Protein AF-A0A2M8EPH0-F1 (afdb_monomer_lite)

pLDDT: mean 71.9, std 14.28, range [34.09, 93.94]

Radius of gyration: 14.53 Å; chains: 1; bounding box: 37×25×40 Å

Organism: NCBI:txid1975031

Foldseek 3Di:
DKKKWWWKWWADVVVGDIFIAID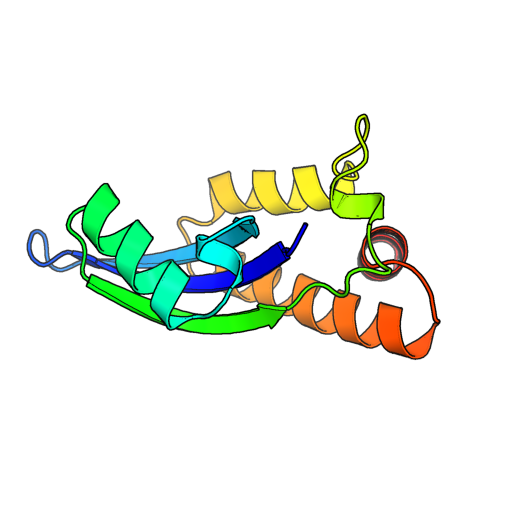IDDDQLRPDVVSVQVVVCVVPVTHMDTDDMGIFDPVLVVCPPPDDVPVLNVVLVVLRVVRSDVVSSVVSVVLQVQLVVQCVVVVHHSSVSSVVVVVD

Structure (mmCIF, N/CA/C/O backbone):
data_AF-A0A2M8EPH0-F1
#
_entry.id   AF-A0A2M8EPH0-F1
#
loop_
_atom_site.group_PDB
_atom_site.id
_atom_site.type_symbol
_atom_site.label_atom_id
_atom_site.label_alt_id
_atom_site.label_comp_id
_atom_site.label_asym_id
_atom_site.label_entity_id
_atom_site.label_seq_id
_atom_site.pdbx_PDB_ins_code
_atom_site.Cartn_x
_atom_site.Cartn_y
_atom_site.Cartn_z
_atom_site.occupancy
_atom_site.B_iso_or_equiv
_atom_site.auth_seq_id
_atom_site.auth_comp_id
_atom_site.auth_asym_id
_atom_site.auth_atom_id
_atom_site.pdbx_PDB_model_num
ATOM 1 N N . MET A 1 1 ? -4.794 5.982 -15.551 1.00 68.00 1 MET A N 1
ATOM 2 C CA . MET A 1 1 ? -5.632 5.710 -14.355 1.00 68.00 1 MET A CA 1
ATOM 3 C C . MET A 1 1 ? -4.684 5.711 -13.176 1.00 68.00 1 MET A C 1
ATOM 5 O O . MET A 1 1 ? -3.644 5.081 -13.296 1.00 68.00 1 MET A O 1
ATOM 9 N N . LYS A 1 2 ? -4.969 6.471 -12.114 1.00 76.06 2 LYS A N 1
ATOM 10 C CA . LYS A 1 2 ? -4.035 6.636 -10.996 1.00 76.06 2 LYS A CA 1
ATOM 11 C C . LYS A 1 2 ? -4.014 5.384 -10.116 1.00 76.06 2 LYS A C 1
ATOM 13 O O . LYS A 1 2 ? -5.067 4.789 -9.875 1.00 76.06 2 LYS A O 1
ATOM 18 N N . TYR A 1 3 ? -2.825 5.015 -9.647 1.00 79.19 3 TYR A N 1
ATOM 19 C CA . TYR A 1 3 ? -2.609 3.921 -8.704 1.00 79.19 3 TYR A CA 1
ATOM 20 C C . TYR A 1 3 ? -1.763 4.409 -7.529 1.00 79.19 3 TYR A C 1
ATOM 22 O O . TYR A 1 3 ? -0.876 5.247 -7.703 1.00 79.19 3 TYR A O 1
ATOM 30 N N . ALA A 1 4 ? -2.017 3.877 -6.338 1.00 80.94 4 ALA A N 1
ATOM 31 C CA . ALA A 1 4 ? -1.211 4.163 -5.159 1.00 80.94 4 ALA A CA 1
ATOM 32 C C . ALA A 1 4 ? -1.023 2.904 -4.310 1.00 80.94 4 ALA A C 1
ATOM 34 O O . ALA A 1 4 ? -1.957 2.131 -4.116 1.00 80.94 4 ALA A O 1
ATOM 35 N N . PHE A 1 5 ? 0.182 2.711 -3.785 1.00 79.94 5 PHE A N 1
ATOM 36 C CA . PHE A 1 5 ? 0.427 1.760 -2.710 1.00 79.94 5 PHE A CA 1
ATOM 37 C C . PHE A 1 5 ? 0.153 2.427 -1.374 1.00 79.94 5 PHE A C 1
ATOM 39 O O . PHE A 1 5 ? 0.656 3.520 -1.097 1.00 79.94 5 PHE A O 1
ATOM 46 N N . VAL A 1 6 ? -0.617 1.741 -0.542 1.00 82.25 6 VAL A N 1
ATOM 47 C CA . VAL A 1 6 ? -1.036 2.230 0.763 1.00 82.25 6 VAL A CA 1
ATOM 48 C C . VAL A 1 6 ? -0.740 1.167 1.794 1.00 82.25 6 VAL A C 1
ATOM 50 O O . VAL A 1 6 ? -1.229 0.046 1.700 1.00 82.25 6 VAL A O 1
ATOM 53 N N . ARG A 1 7 ? 0.030 1.534 2.813 1.00 84.06 7 ARG A N 1
ATOM 54 C CA . ARG A 1 7 ? 0.102 0.768 4.052 1.00 84.06 7 ARG A CA 1
ATOM 55 C C . ARG A 1 7 ? -0.694 1.504 5.108 1.00 84.06 7 ARG A C 1
ATOM 57 O O . ARG A 1 7 ? -0.531 2.711 5.273 1.00 84.06 7 ARG A O 1
ATOM 64 N N . PHE A 1 8 ? -1.533 0.791 5.840 1.00 87.19 8 PHE A N 1
ATOM 65 C CA . PHE A 1 8 ? -2.457 1.399 6.785 1.00 87.19 8 PHE A CA 1
ATOM 66 C C . PHE A 1 8 ? -2.721 0.488 7.975 1.00 87.19 8 PHE A C 1
ATOM 68 O O . PHE A 1 8 ? -2.453 -0.711 7.944 1.00 87.19 8 PHE A O 1
ATOM 75 N N . ASN A 1 9 ? -3.252 1.090 9.032 1.00 89.25 9 ASN A N 1
ATOM 76 C CA . ASN A 1 9 ? -3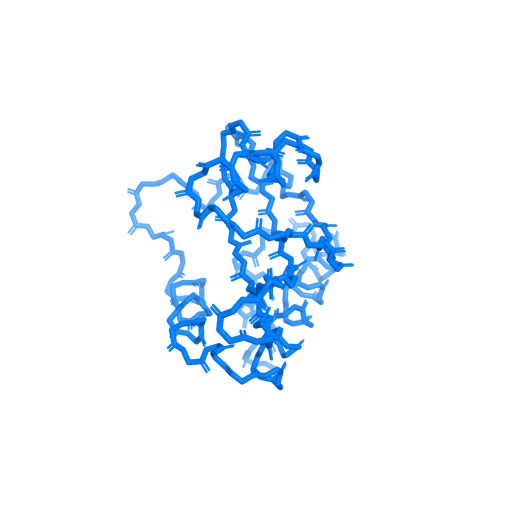.849 0.379 10.144 1.00 89.25 9 ASN A CA 1
ATOM 77 C C . ASN A 1 9 ? -5.364 0.532 10.102 1.00 89.25 9 ASN A C 1
ATOM 79 O O . ASN A 1 9 ? -5.863 1.656 10.033 1.00 89.25 9 ASN A O 1
ATOM 83 N N . GLU A 1 10 ? -6.067 -0.583 10.236 1.00 90.06 10 GLU A N 1
ATOM 84 C CA . GLU A 1 10 ? -7.468 -0.619 10.628 1.00 90.06 10 GLU A CA 1
ATOM 85 C C . GLU A 1 10 ? -7.549 -0.713 12.143 1.00 90.06 10 GLU A C 1
ATOM 87 O O . GLU A 1 10 ? -6.904 -1.552 12.773 1.00 90.06 10 GLU A O 1
ATOM 92 N N . ILE A 1 11 ? -8.342 0.163 12.736 1.00 89.94 11 ILE A N 1
ATOM 93 C CA . ILE A 1 11 ? -8.575 0.232 14.168 1.00 89.94 11 ILE A CA 1
ATOM 94 C C . ILE A 1 11 ? -10.042 -0.125 14.374 1.00 89.94 11 ILE A C 1
ATOM 96 O O . ILE A 1 11 ? -10.942 0.650 14.039 1.00 89.94 11 ILE A O 1
ATOM 100 N N . HIS A 1 12 ? -10.263 -1.324 14.902 1.00 87.44 12 HIS A N 1
ATOM 101 C CA . HIS A 1 12 ? -11.575 -1.818 15.288 1.00 87.44 12 HIS A CA 1
ATOM 102 C C . HIS A 1 12 ? -11.829 -1.435 16.743 1.00 87.44 12 HIS A C 1
ATOM 104 O O . HIS A 1 12 ? -11.020 -1.753 17.617 1.00 87.44 12 HIS A O 1
ATOM 110 N N . GLU A 1 13 ? -12.945 -0.754 17.002 1.00 82.00 13 GLU A N 1
ATOM 111 C CA . GLU A 1 13 ? -13.333 -0.376 18.364 1.00 82.00 13 GLU A CA 1
ATOM 112 C C . GLU A 1 13 ? -13.788 -1.599 19.174 1.00 82.00 13 GLU A C 1
ATOM 114 O O . GLU A 1 13 ? -13.438 -1.723 20.345 1.00 82.00 13 GLU A O 1
ATOM 119 N N . GLU A 1 14 ? -14.479 -2.566 18.559 1.00 80.19 14 GLU A N 1
ATOM 120 C CA . GLU A 1 14 ? -14.852 -3.824 19.215 1.00 80.19 14 GLU A CA 1
ATOM 121 C C . GLU A 1 14 ? -14.668 -5.051 18.301 1.00 80.19 14 GLU A C 1
ATOM 123 O O . GLU A 1 14 ? -15.267 -5.107 17.225 1.00 80.19 14 GLU A O 1
ATOM 128 N N . PRO A 1 15 ? -13.881 -6.066 18.722 1.00 75.50 15 PRO A N 1
ATOM 129 C CA . PRO A 1 15 ? -12.910 -6.021 19.822 1.00 75.50 15 PRO A CA 1
ATOM 130 C C . PRO A 1 15 ? -11.809 -4.990 19.522 1.00 75.50 15 PRO A C 1
ATOM 132 O O . PRO A 1 15 ? -11.449 -4.828 18.361 1.00 75.50 15 PRO A O 1
ATOM 135 N N . HIS A 1 16 ? -11.258 -4.332 20.553 1.00 83.12 16 HIS A N 1
ATOM 136 C CA . HIS A 1 16 ? -10.143 -3.385 20.401 1.00 83.12 16 HIS A CA 1
ATOM 137 C C . HIS A 1 16 ? -8.952 -4.077 19.723 1.00 83.12 16 HIS A C 1
ATOM 139 O O . HIS A 1 16 ? -8.147 -4.749 20.376 1.00 83.12 16 HIS A O 1
ATOM 145 N N . ARG A 1 17 ? -8.853 -3.933 18.403 1.00 85.44 17 ARG A N 1
ATOM 146 C CA . ARG A 1 17 ? -7.868 -4.611 17.563 1.00 85.44 17 ARG A CA 1
ATOM 147 C C . ARG A 1 17 ? -7.325 -3.621 16.556 1.00 85.44 17 ARG A C 1
ATOM 149 O O . ARG A 1 17 ? -8.079 -2.87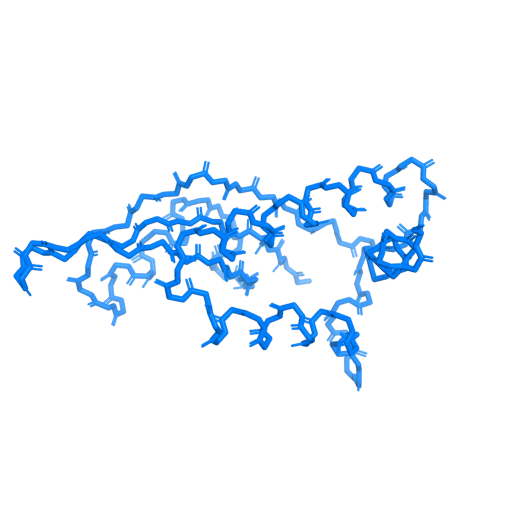6 15.939 1.00 85.44 17 ARG A O 1
ATOM 156 N N . VAL A 1 18 ? -6.014 -3.671 16.368 1.00 85.25 18 VAL A N 1
ATOM 157 C CA . VAL A 1 18 ? -5.356 -2.997 15.255 1.00 85.25 18 VAL A CA 1
ATOM 158 C C . VAL A 1 18 ? -4.870 -4.064 14.284 1.00 85.25 18 VAL A C 1
ATOM 160 O O . VAL A 1 18 ? -4.078 -4.920 14.679 1.00 85.25 18 VAL A O 1
ATOM 163 N N . SER A 1 19 ? -5.363 -4.032 13.048 1.00 83.25 19 SER A N 1
ATOM 164 C CA . SER A 1 19 ? -4.810 -4.792 11.920 1.00 83.25 19 SER A CA 1
ATOM 165 C C . SER A 1 19 ? -3.968 -3.857 11.065 1.00 83.25 19 SER A C 1
ATOM 167 O O . SER A 1 19 ? -4.350 -2.714 10.842 1.00 83.25 19 SER A O 1
ATOM 169 N N . THR A 1 20 ? -2.822 -4.332 10.586 1.00 80.50 20 THR A N 1
ATOM 170 C CA . THR A 1 20 ? -2.026 -3.626 9.577 1.00 80.50 20 THR A CA 1
ATOM 171 C C . THR A 1 20 ? -2.271 -4.296 8.235 1.00 80.50 20 THR A C 1
ATOM 173 O O . THR A 1 20 ? -2.212 -5.519 8.166 1.00 80.50 20 THR A O 1
ATOM 176 N N . GLY A 1 21 ? -2.539 -3.502 7.201 1.00 76.75 21 GLY A N 1
ATOM 177 C CA . GLY A 1 21 ? -2.747 -3.973 5.835 1.00 76.75 21 GLY A CA 1
ATOM 178 C C . GLY A 1 21 ? -1.901 -3.197 4.831 1.00 76.75 21 GLY A C 1
ATOM 179 O O . GLY A 1 21 ? -1.457 -2.072 5.102 1.00 76.75 21 GLY A O 1
ATOM 180 N N . VAL A 1 22 ? -1.675 -3.808 3.668 1.00 75.38 22 VAL A N 1
ATOM 181 C CA . VAL A 1 22 ? -0.969 -3.200 2.536 1.00 75.38 22 VAL A CA 1
ATOM 182 C C . VAL A 1 22 ? -1.775 -3.447 1.270 1.00 75.38 22 VAL A C 1
ATOM 184 O O . VAL A 1 22 ? -2.037 -4.587 0.922 1.00 75.38 22 VAL A O 1
ATOM 187 N N . LEU A 1 23 ? -2.140 -2.389 0.549 1.00 75.19 23 LEU A N 1
ATOM 188 C CA . LEU A 1 23 ? -2.971 -2.496 -0.648 1.00 75.19 23 LEU A CA 1
ATOM 189 C C . LEU A 1 23 ? -2.440 -1.650 -1.797 1.00 75.19 23 LEU A C 1
ATOM 191 O O . LEU A 1 23 ? -1.867 -0.578 -1.600 1.00 75.19 23 LEU A O 1
ATOM 195 N N . LEU A 1 24 ? -2.696 -2.128 -3.012 1.00 75.00 24 LEU A N 1
ATOM 196 C CA . LEU A 1 24 ? -2.646 -1.317 -4.220 1.00 75.00 24 LEU A CA 1
ATOM 197 C C . LEU A 1 24 ? -4.057 -0.809 -4.510 1.00 75.00 24 LEU A C 1
ATOM 199 O O . LEU A 1 24 ? -4.948 -1.593 -4.829 1.00 75.00 24 LEU A O 1
ATOM 203 N N . VAL A 1 25 ? -4.250 0.499 -4.412 1.00 79.06 25 VAL A N 1
ATOM 204 C CA . VAL A 1 25 ? -5.538 1.144 -4.667 1.00 79.06 25 VAL A CA 1
ATOM 205 C C . VAL A 1 25 ? -5.523 1.856 -6.011 1.00 79.06 25 VAL A C 1
ATOM 207 O O . VAL A 1 25 ? -4.467 2.197 -6.550 1.00 79.06 25 VAL A O 1
ATOM 210 N N . SER A 1 26 ? -6.709 2.060 -6.576 1.00 80.88 26 SER A N 1
ATOM 211 C CA . SER A 1 26 ? -6.889 2.691 -7.883 1.00 80.88 26 SER A CA 1
ATOM 212 C C . SER A 1 26 ? -8.136 3.570 -7.906 1.00 80.88 26 SER A C 1
ATOM 214 O O . SER A 1 26 ? -8.970 3.499 -7.002 1.00 80.88 26 SER A O 1
ATOM 216 N N . GLY A 1 27 ? -8.272 4.406 -8.936 1.00 82.62 27 GLY A N 1
ATOM 217 C CA . GLY A 1 27 ? -9.430 5.294 -9.066 1.00 82.62 27 GLY A CA 1
ATOM 218 C C . GLY A 1 27 ? -9.482 6.326 -7.936 1.00 82.62 27 GLY A C 1
ATOM 219 O O . GLY A 1 27 ? -8.446 6.871 -7.566 1.00 82.62 27 GLY A O 1
ATOM 220 N N . VAL A 1 28 ? -10.673 6.576 -7.377 1.00 85.44 28 VAL A N 1
ATOM 221 C CA . VAL A 1 28 ? -10.896 7.604 -6.338 1.00 85.44 28 VAL A CA 1
ATOM 222 C C . VAL A 1 28 ? -10.009 7.376 -5.112 1.00 85.44 28 VAL A C 1
ATOM 224 O O . VAL A 1 28 ? -9.417 8.321 -4.599 1.00 85.44 28 VAL A O 1
ATOM 227 N N . GLN A 1 29 ? -9.835 6.121 -4.693 1.00 85.44 29 GLN A N 1
ATOM 228 C CA . GLN A 1 29 ? -8.981 5.774 -3.555 1.00 85.44 29 GLN A CA 1
ATOM 229 C C . GLN A 1 29 ? -7.512 6.138 -3.770 1.00 85.44 29 GLN A C 1
ATOM 231 O O . GLN A 1 29 ? -6.811 6.384 -2.799 1.00 85.44 29 GLN A O 1
ATOM 236 N N . ALA A 1 30 ? -7.032 6.170 -5.017 1.00 85.88 30 ALA A N 1
ATOM 237 C CA . ALA A 1 30 ? -5.642 6.492 -5.340 1.00 85.88 30 ALA A CA 1
ATOM 238 C C . ALA A 1 30 ? -5.377 7.997 -5.483 1.00 85.88 30 ALA A C 1
ATOM 240 O O . ALA A 1 30 ? -4.228 8.394 -5.678 1.00 85.88 30 ALA A O 1
ATOM 241 N N . GLU A 1 31 ? -6.407 8.844 -5.402 1.00 89.25 31 GLU A N 1
ATOM 242 C CA . GLU A 1 31 ? -6.253 10.290 -5.570 1.00 89.25 31 GLU A CA 1
ATOM 243 C C . GLU A 1 31 ? -5.418 10.901 -4.441 1.00 89.25 31 GLU A C 1
ATOM 245 O O . GLU A 1 31 ? -4.474 11.652 -4.713 1.00 89.25 31 GLU A O 1
ATOM 250 N N . SER A 1 32 ? -5.706 10.524 -3.191 1.00 91.81 32 SER A N 1
ATOM 251 C CA . SER A 1 32 ? -4.960 10.959 -2.010 1.00 91.81 32 SER A CA 1
ATOM 252 C C . SER A 1 32 ? -5.136 10.002 -0.816 1.00 91.81 32 SER A C 1
ATOM 254 O O . SER A 1 32 ? -6.097 9.224 -0.794 1.00 91.81 32 SER A O 1
ATOM 256 N N . PRO A 1 33 ? -4.266 10.082 0.214 1.00 90.81 33 PRO A N 1
ATOM 257 C CA . PRO A 1 33 ? -4.450 9.345 1.465 1.00 90.81 33 PRO A CA 1
ATOM 258 C C . PRO A 1 33 ? -5.823 9.577 2.105 1.00 90.81 33 PRO A C 1
ATOM 260 O O . PRO A 1 33 ? -6.416 8.649 2.645 1.00 90.81 33 PRO A O 1
ATOM 263 N N . GLU A 1 34 ? -6.338 10.805 2.044 1.00 93.94 34 GLU A N 1
ATOM 264 C CA . GLU A 1 34 ? -7.642 11.175 2.597 1.00 93.94 34 GLU A CA 1
ATOM 265 C C . GLU A 1 34 ? -8.794 10.548 1.808 1.00 93.94 34 GLU A C 1
ATOM 267 O O . GLU A 1 34 ? -9.780 10.120 2.409 1.00 93.94 34 GLU A O 1
ATOM 272 N N . ALA A 1 35 ? -8.667 10.465 0.479 1.00 91.88 35 ALA A N 1
ATOM 273 C CA . ALA A 1 35 ? -9.653 9.806 -0.371 1.00 91.88 35 ALA A CA 1
ATOM 274 C C . ALA A 1 35 ? -9.722 8.301 -0.072 1.00 91.88 35 ALA A C 1
ATOM 276 O O . ALA A 1 35 ? -10.815 7.769 0.116 1.00 91.88 35 ALA A O 1
ATOM 277 N N . PHE A 1 36 ? -8.564 7.642 0.069 1.00 91.56 36 PHE A N 1
ATOM 278 C CA . PHE A 1 36 ? -8.488 6.251 0.522 1.00 91.56 36 PHE A CA 1
ATOM 279 C C . PHE A 1 36 ? -9.153 6.055 1.887 1.00 91.56 36 PHE A C 1
ATOM 281 O O . PHE A 1 36 ? -10.010 5.188 2.028 1.00 91.56 36 PHE A O 1
ATOM 288 N N . VAL A 1 37 ? -8.779 6.866 2.884 1.00 92.56 37 VAL A N 1
ATOM 289 C CA . VAL A 1 37 ? -9.341 6.767 4.239 1.00 92.56 37 VAL A CA 1
ATOM 290 C C . VAL A 1 37 ? -10.856 6.929 4.192 1.00 92.56 37 VAL A C 1
ATOM 292 O O . VAL A 1 37 ? -11.560 6.091 4.739 1.00 92.56 37 VAL A O 1
ATOM 295 N N . THR A 1 38 ? -11.365 7.948 3.500 1.00 92.06 38 THR A N 1
ATOM 296 C CA . THR A 1 38 ? -12.808 8.217 3.424 1.00 92.06 38 THR A CA 1
ATOM 297 C C . THR A 1 38 ? -13.567 7.025 2.842 1.00 92.06 38 THR A C 1
ATOM 299 O O . THR A 1 38 ? -14.468 6.504 3.495 1.00 92.06 38 THR A O 1
ATOM 302 N N . GLU A 1 39 ? -13.165 6.530 1.666 1.00 89.62 39 GLU A N 1
ATOM 303 C CA . GLU A 1 39 ? -13.844 5.389 1.039 1.00 89.62 39 GLU A CA 1
ATOM 304 C C . GLU A 1 39 ? -13.728 4.106 1.872 1.00 89.62 39 GLU A C 1
ATOM 306 O O . GLU A 1 39 ? -14.700 3.361 2.013 1.00 89.62 39 GLU A O 1
ATOM 311 N N . TRP A 1 40 ? -12.552 3.834 2.448 1.00 88.44 40 TRP A N 1
ATOM 312 C CA . TRP A 1 40 ? -12.341 2.619 3.232 1.00 88.44 40 TRP A CA 1
ATOM 313 C C . TRP A 1 40 ? -13.150 2.624 4.529 1.00 88.44 40 TRP A C 1
ATOM 315 O O . TRP A 1 40 ? -13.732 1.602 4.902 1.00 88.44 40 TRP A O 1
ATOM 325 N N . GLN A 1 41 ? -13.203 3.768 5.218 1.00 89.62 41 GLN A N 1
ATOM 326 C CA . GLN A 1 41 ? -14.001 3.940 6.430 1.00 89.62 41 GLN A CA 1
ATOM 327 C C . GLN A 1 41 ? -15.496 3.797 6.134 1.00 89.62 41 GLN A C 1
ATOM 329 O O . GLN A 1 41 ? -16.190 3.096 6.869 1.00 89.62 41 GLN A O 1
ATOM 334 N N . GLU A 1 42 ? -15.986 4.405 5.050 1.00 86.31 42 GLU A N 1
ATOM 335 C CA . GLU A 1 42 ? -17.385 4.287 4.621 1.00 86.31 42 GLU A CA 1
ATOM 336 C C . GLU A 1 42 ? -17.759 2.847 4.237 1.00 86.31 42 GLU A C 1
ATOM 338 O O . GLU A 1 42 ? -18.855 2.390 4.562 1.00 86.31 42 GLU A O 1
ATOM 343 N N . GLY A 1 43 ? -16.848 2.112 3.589 1.00 81.00 43 GLY A N 1
ATOM 344 C CA . GLY A 1 43 ? -17.085 0.735 3.152 1.00 81.00 43 GLY A CA 1
ATOM 345 C C . GLY A 1 43 ? -17.025 -0.312 4.268 1.00 81.00 43 GLY A C 1
ATOM 346 O O . GLY A 1 43 ? -17.763 -1.295 4.217 1.00 81.00 43 GLY A O 1
ATOM 347 N N . ASN A 1 44 ? -16.168 -0.112 5.275 1.00 81.50 44 ASN A N 1
ATOM 348 C CA . ASN A 1 44 ? -15.853 -1.140 6.276 1.00 81.50 44 ASN A CA 1
ATOM 349 C C . ASN A 1 44 ? -16.255 -0.775 7.714 1.00 81.50 44 ASN A C 1
ATOM 351 O O . ASN A 1 44 ? -16.232 -1.639 8.590 1.00 81.50 44 ASN A O 1
ATOM 355 N N . GLY A 1 45 ? -16.618 0.483 7.989 1.00 82.50 45 GLY A N 1
ATOM 356 C CA . GLY A 1 45 ? -17.017 0.926 9.329 1.00 82.50 45 GLY A CA 1
ATOM 357 C C . GLY A 1 45 ? -15.893 0.866 10.371 1.00 82.50 45 GLY A C 1
ATOM 358 O O . GLY A 1 45 ? -16.163 0.704 11.559 1.00 82.50 45 GLY A O 1
ATOM 359 N N . VAL A 1 46 ? -14.633 0.965 9.939 1.00 86.12 46 VAL A N 1
ATOM 360 C CA . VAL A 1 46 ? -13.439 0.942 10.803 1.00 86.12 46 VAL A CA 1
ATOM 361 C C . VAL A 1 46 ? -12.760 2.302 10.816 1.00 86.12 46 VAL A C 1
ATOM 363 O O . VAL A 1 46 ? -12.930 3.089 9.891 1.00 86.12 46 VAL A O 1
ATOM 366 N N . THR A 1 47 ? -11.944 2.590 11.831 1.00 91.56 47 THR A N 1
ATOM 367 C CA . THR A 1 47 ? -11.050 3.752 11.762 1.00 91.56 47 THR A CA 1
ATOM 368 C C . THR A 1 47 ? -9.787 3.384 10.993 1.00 91.56 47 THR A C 1
ATOM 370 O O . THR A 1 47 ? -9.179 2.358 11.280 1.00 91.56 47 THR A O 1
ATOM 373 N N . VAL A 1 48 ? -9.367 4.217 10.039 1.00 91.38 48 VAL A N 1
ATOM 374 C CA . VAL A 1 48 ? -8.178 3.955 9.218 1.00 91.38 48 VAL A CA 1
ATOM 375 C C . VAL A 1 48 ? -7.104 4.991 9.502 1.00 91.38 48 VAL A C 1
ATOM 377 O O . VAL A 1 48 ? -7.373 6.190 9.550 1.00 91.38 48 VAL A O 1
ATOM 380 N N . LYS A 1 49 ? -5.864 4.529 9.658 1.00 91.06 49 LYS A N 1
ATOM 381 C CA . LYS A 1 49 ? -4.682 5.387 9.725 1.00 91.06 49 LYS A CA 1
ATOM 382 C C . LYS A 1 49 ? -3.670 4.963 8.671 1.00 91.06 49 LYS A C 1
ATOM 384 O O . LYS A 1 49 ? -3.069 3.899 8.796 1.00 91.06 49 LYS A O 1
ATOM 389 N N . THR A 1 50 ? -3.424 5.823 7.692 1.00 89.69 50 THR A N 1
ATOM 390 C CA . THR A 1 50 ? -2.347 5.628 6.716 1.00 89.69 50 THR A CA 1
ATOM 391 C C . THR A 1 50 ? -0.985 5.695 7.411 1.00 89.69 50 THR A C 1
ATOM 393 O O . THR A 1 50 ? -0.726 6.594 8.215 1.00 89.69 50 THR A O 1
ATOM 396 N N . LEU A 1 51 ? -0.132 4.714 7.129 1.00 85.62 51 LEU A N 1
ATOM 397 C CA . LEU A 1 51 ? 1.247 4.618 7.605 1.00 85.62 51 LEU A CA 1
ATOM 398 C C . LEU A 1 51 ? 2.216 5.069 6.516 1.00 85.62 51 LEU A C 1
ATOM 400 O O . LEU A 1 51 ? 3.034 5.950 6.760 1.00 85.62 51 LEU A O 1
ATOM 404 N N . ASP A 1 52 ? 2.058 4.513 5.315 1.00 82.62 52 ASP A N 1
ATOM 405 C CA . ASP A 1 52 ? 2.866 4.836 4.145 1.00 82.62 52 ASP A CA 1
ATOM 406 C C . ASP A 1 52 ? 1.959 5.030 2.929 1.00 82.62 52 ASP A C 1
ATOM 408 O O . ASP A 1 52 ? 0.946 4.343 2.768 1.00 82.62 52 ASP A O 1
ATOM 412 N N . TRP A 1 53 ? 2.345 5.964 2.064 1.00 83.50 53 TRP A N 1
ATOM 413 C CA . TRP 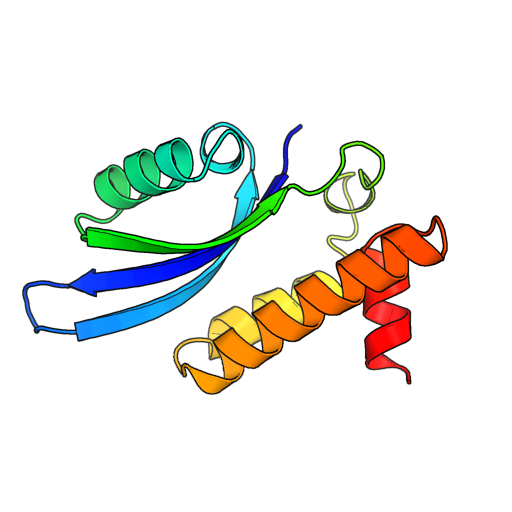A 1 53 ? 1.658 6.265 0.814 1.00 83.50 53 TRP A CA 1
ATOM 414 C C . TRP A 1 53 ? 2.681 6.455 -0.299 1.00 83.50 53 TRP A C 1
ATOM 416 O O . TRP A 1 53 ? 3.597 7.273 -0.178 1.00 83.50 53 TRP A O 1
ATOM 426 N N . CYS A 1 54 ? 2.513 5.726 -1.397 1.00 77.81 54 CYS A N 1
ATOM 427 C CA . CYS A 1 54 ? 3.375 5.829 -2.563 1.00 77.81 54 CYS A CA 1
ATOM 428 C C . CYS A 1 54 ? 2.526 5.886 -3.832 1.00 77.81 54 CYS A C 1
ATOM 430 O O . CYS A 1 54 ? 1.869 4.914 -4.197 1.00 77.81 54 CYS A O 1
ATOM 432 N N . GLU A 1 55 ? 2.542 7.032 -4.508 1.00 78.75 55 GLU A N 1
ATOM 433 C CA . GLU A 1 55 ? 1.903 7.177 -5.813 1.00 78.75 55 GLU A CA 1
ATOM 434 C C . GLU A 1 55 ? 2.682 6.383 -6.865 1.00 78.75 55 GLU A C 1
ATOM 436 O O . GLU A 1 55 ? 3.904 6.507 -6.971 1.00 78.75 55 GLU A O 1
ATOM 441 N N . VAL A 1 56 ? 1.971 5.568 -7.641 1.00 72.69 56 VAL A N 1
ATOM 442 C CA . VAL A 1 56 ? 2.547 4.834 -8.764 1.00 72.69 56 VAL A CA 1
ATOM 443 C C . VAL A 1 56 ? 2.518 5.757 -9.987 1.00 72.69 56 VAL A C 1
ATOM 445 O O . VAL A 1 56 ? 1.436 6.169 -10.407 1.00 72.69 56 VAL A O 1
ATOM 448 N N . PRO A 1 57 ? 3.679 6.096 -10.571 1.00 65.25 57 PRO A N 1
ATOM 449 C CA . PRO A 1 57 ? 3.764 6.976 -11.729 1.00 65.25 57 PRO A CA 1
ATOM 450 C C . PRO A 1 57 ? 2.964 6.450 -12.928 1.00 65.25 57 PRO A C 1
ATOM 452 O O . PRO A 1 57 ? 3.015 5.259 -13.229 1.00 65.25 57 PRO A O 1
ATOM 455 N N . GLU A 1 58 ? 2.291 7.337 -13.668 1.00 60.78 58 GLU A N 1
ATOM 456 C CA . GLU A 1 58 ? 1.516 6.964 -14.869 1.00 60.78 58 GLU A CA 1
ATOM 457 C C . GLU A 1 58 ? 2.377 6.272 -15.938 1.00 60.78 58 GLU A C 1
ATOM 459 O O . GLU A 1 58 ? 1.920 5.383 -16.642 1.00 60.78 58 GLU A O 1
ATOM 464 N N . ASN A 1 59 ? 3.670 6.593 -16.035 1.00 56.69 59 ASN A N 1
ATOM 465 C CA . ASN A 1 59 ? 4.573 5.919 -16.975 1.00 56.69 59 ASN A CA 1
ATOM 466 C C . ASN A 1 59 ? 4.928 4.476 -16.569 1.00 56.69 59 ASN A C 1
ATOM 468 O O . ASN A 1 59 ? 5.683 3.816 -17.283 1.00 56.69 59 ASN A O 1
ATOM 472 N N . TRP A 1 60 ? 4.427 3.989 -15.431 1.00 58.84 60 TRP A N 1
ATOM 473 C CA . TRP A 1 60 ? 4.562 2.606 -14.972 1.00 58.84 60 TRP A CA 1
ATOM 474 C C . TRP A 1 60 ? 3.289 1.783 -15.248 1.00 58.84 60 TRP A C 1
ATOM 476 O O . TRP A 1 60 ? 3.050 0.766 -14.599 1.00 58.84 60 TRP A O 1
ATOM 486 N N . ASP A 1 61 ? 2.520 2.184 -16.271 1.00 49.59 61 ASP A N 1
ATOM 487 C CA . ASP A 1 61 ? 1.262 1.603 -16.785 1.00 49.59 61 ASP A CA 1
ATOM 488 C C . ASP A 1 61 ? 1.256 0.077 -17.063 1.00 49.59 61 ASP A C 1
ATOM 490 O O . ASP A 1 61 ? 0.193 -0.509 -17.298 1.00 49.59 61 ASP A O 1
ATOM 494 N N . ASN A 1 62 ? 2.396 -0.612 -16.938 1.00 51.94 62 ASN A N 1
ATOM 495 C CA . ASN A 1 62 ? 2.487 -2.079 -16.960 1.00 51.94 62 ASN A CA 1
ATOM 496 C C . ASN A 1 62 ? 1.859 -2.751 -15.724 1.00 51.94 62 ASN A C 1
ATOM 498 O O . ASN A 1 62 ? 1.782 -3.974 -15.667 1.00 51.94 62 ASN A O 1
ATOM 502 N N . VAL A 1 63 ? 1.395 -1.982 -14.734 1.00 50.16 63 VAL A N 1
ATOM 503 C CA . VAL A 1 63 ? 0.673 -2.519 -13.568 1.00 50.16 63 VAL A CA 1
ATOM 504 C C . VAL A 1 63 ? -0.782 -2.887 -13.905 1.00 50.16 63 VAL A C 1
ATOM 506 O O . VAL A 1 63 ? -1.375 -3.701 -13.204 1.00 50.16 63 VAL A O 1
ATOM 509 N N . SER A 1 64 ? -1.370 -2.332 -14.978 1.00 42.75 64 SER A N 1
ATOM 510 C CA . SER A 1 64 ? -2.822 -2.450 -15.213 1.00 42.75 64 SER A CA 1
ATOM 511 C C . SER A 1 64 ? -3.287 -2.741 -16.638 1.00 42.75 64 SER A C 1
ATOM 513 O O . SER A 1 64 ? -4.476 -2.979 -16.860 1.00 42.75 64 SER A O 1
ATOM 515 N N . SER A 1 65 ? -2.389 -2.783 -17.620 1.00 37.62 65 SER A N 1
ATOM 516 C CA . SER A 1 65 ? -2.746 -3.036 -19.021 1.00 37.62 65 SER A CA 1
ATOM 517 C C . SER A 1 65 ? -2.872 -4.541 -19.337 1.00 37.62 65 SER A C 1
ATOM 519 O O . SER A 1 65 ? -2.181 -5.097 -20.180 1.00 37.62 65 SER A O 1
ATOM 521 N N . GLY A 1 66 ? -3.823 -5.200 -18.663 1.00 37.03 66 GLY A N 1
ATOM 522 C CA . GLY A 1 66 ? -4.659 -6.245 -19.270 1.00 37.03 66 GLY A CA 1
ATOM 523 C C . GLY A 1 66 ? -4.041 -7.606 -19.617 1.00 37.03 66 GLY A C 1
ATOM 524 O O . GLY A 1 66 ? -4.358 -8.150 -20.673 1.00 37.03 66 GLY A O 1
ATOM 525 N N . GLY A 1 67 ? -3.251 -8.212 -18.732 1.00 34.09 67 GLY A N 1
ATOM 526 C CA . GLY A 1 67 ? -2.952 -9.650 -18.857 1.00 34.09 67 GLY A CA 1
ATOM 527 C C . GLY A 1 67 ? -1.983 -10.197 -17.821 1.00 34.09 67 GLY A C 1
ATOM 528 O O . GLY A 1 67 ? -2.009 -11.387 -17.530 1.00 34.09 67 GLY A O 1
ATOM 529 N N . VAL A 1 68 ? -1.167 -9.317 -17.245 1.00 44.50 68 VAL A N 1
ATOM 530 C CA . VAL A 1 68 ? -0.247 -9.647 -16.166 1.00 44.50 68 VAL A CA 1
ATOM 531 C C . VAL A 1 68 ? -0.275 -8.463 -15.206 1.00 44.50 68 VAL A C 1
ATOM 533 O O . VAL A 1 68 ? 0.484 -7.508 -15.353 1.00 44.50 68 VAL A O 1
ATOM 536 N N . VAL A 1 69 ? -1.146 -8.496 -14.199 1.00 47.06 69 VAL A N 1
ATOM 537 C CA . VAL A 1 69 ? -0.678 -7.991 -12.905 1.00 47.06 69 VAL A CA 1
ATOM 538 C C . VAL A 1 69 ? 0.530 -8.889 -12.648 1.00 47.06 69 VAL A C 1
ATOM 540 O O . VAL A 1 69 ? 0.347 -10.085 -12.482 1.00 47.06 69 VAL A O 1
ATOM 543 N N . ASN A 1 70 ? 1.747 -8.370 -12.883 1.00 54.06 70 ASN A N 1
ATOM 544 C CA . ASN A 1 70 ? 2.997 -9.145 -12.943 1.00 54.06 70 ASN A CA 1
ATOM 545 C C . ASN A 1 70 ? 2.950 -10.261 -11.893 1.00 54.06 70 ASN A C 1
ATOM 547 O O . ASN A 1 70 ? 2.681 -9.926 -10.748 1.00 54.06 70 ASN A O 1
ATOM 551 N N . ASP A 1 71 ? 3.187 -11.533 -12.225 1.00 51.12 71 ASP A N 1
ATOM 552 C CA . ASP A 1 71 ? 3.127 -12.647 -11.256 1.00 51.12 71 ASP A CA 1
ATOM 553 C C . ASP A 1 71 ? 3.888 -12.325 -9.954 1.00 51.12 71 ASP A C 1
ATOM 555 O O . ASP A 1 71 ? 3.571 -12.828 -8.888 1.00 51.12 71 ASP A O 1
ATOM 559 N N . THR A 1 72 ? 4.890 -11.440 -10.026 1.00 52.59 72 THR A N 1
ATOM 560 C CA . THR A 1 72 ? 5.569 -10.817 -8.882 1.00 52.59 72 THR A CA 1
ATOM 561 C C . THR A 1 72 ? 4.671 -9.939 -7.999 1.00 52.59 72 THR A C 1
ATOM 563 O O . THR A 1 72 ? 4.706 -10.068 -6.782 1.00 52.59 72 THR A O 1
ATOM 566 N N . LEU A 1 73 ? 3.892 -9.031 -8.585 1.00 59.81 73 LEU A N 1
ATOM 567 C CA . LEU A 1 73 ? 2.890 -8.225 -7.894 1.00 59.81 73 LEU A CA 1
ATOM 568 C C . LEU A 1 73 ? 1.727 -9.094 -7.402 1.00 59.81 73 LEU A C 1
ATOM 570 O O . LEU A 1 73 ? 1.328 -8.924 -6.260 1.00 59.81 73 LEU A O 1
ATOM 574 N N . GLU A 1 74 ? 1.236 -10.056 -8.191 1.00 54.31 74 GLU A N 1
ATOM 575 C CA . GLU A 1 74 ? 0.245 -11.029 -7.705 1.00 54.31 74 GLU A CA 1
ATOM 576 C C . GLU A 1 74 ? 0.803 -11.899 -6.577 1.00 54.31 74 GLU A C 1
ATOM 578 O O . GLU A 1 74 ? 0.092 -12.147 -5.617 1.00 54.31 74 GLU A O 1
ATOM 583 N N . ALA A 1 75 ? 2.075 -12.306 -6.615 1.00 56.50 75 ALA A N 1
ATOM 584 C CA . ALA A 1 75 ? 2.719 -13.025 -5.515 1.00 56.50 75 ALA A CA 1
ATOM 585 C C . ALA A 1 75 ? 2.886 -12.143 -4.270 1.00 56.50 75 ALA A C 1
ATOM 587 O O . ALA A 1 75 ? 2.710 -12.621 -3.154 1.00 56.50 75 ALA A O 1
ATOM 588 N N . ILE A 1 76 ? 3.186 -10.854 -4.445 1.00 57.78 76 ILE A N 1
ATOM 589 C CA . ILE A 1 76 ? 3.242 -9.879 -3.352 1.00 57.78 76 ILE A CA 1
ATOM 590 C C . ILE A 1 76 ? 1.842 -9.620 -2.764 1.00 57.78 76 ILE A C 1
ATOM 592 O O . ILE A 1 76 ? 1.692 -9.576 -1.548 1.00 57.78 76 ILE A O 1
ATOM 596 N N . LEU A 1 77 ? 0.804 -9.513 -3.592 1.00 57.94 77 LEU A N 1
ATOM 597 C CA . LEU A 1 77 ? -0.588 -9.396 -3.143 1.00 57.94 77 LEU A CA 1
ATOM 598 C C . LEU A 1 77 ? -1.124 -10.732 -2.583 1.00 57.94 77 LEU A C 1
ATOM 600 O O . LEU A 1 77 ? -1.945 -10.756 -1.678 1.00 57.94 77 LEU A O 1
ATOM 604 N N . ALA A 1 78 ? -0.624 -11.878 -3.036 1.00 53.62 78 ALA A N 1
ATOM 605 C CA . ALA A 1 78 ? -0.913 -13.175 -2.424 1.00 53.62 78 ALA A CA 1
ATOM 606 C C . ALA A 1 78 ? -0.202 -13.328 -1.068 1.00 53.62 78 ALA A C 1
ATOM 608 O O . ALA A 1 78 ? -0.709 -14.011 -0.181 1.00 53.62 78 ALA A O 1
ATOM 609 N N . LEU A 1 79 ? 0.942 -12.662 -0.871 1.00 53.06 79 LEU A N 1
ATOM 610 C CA . LEU A 1 79 ? 1.554 -12.480 0.446 1.00 53.06 79 LEU A CA 1
ATOM 611 C C . LEU A 1 79 ? 0.734 -11.522 1.331 1.00 53.06 79 LEU A C 1
ATOM 613 O O . LEU A 1 79 ? 0.793 -11.670 2.545 1.00 53.06 79 LEU A O 1
ATOM 617 N N . ASP A 1 80 ? -0.071 -10.610 0.774 1.00 50.72 80 ASP A N 1
ATOM 618 C CA . ASP A 1 80 ? -1.061 -9.817 1.531 1.00 50.72 80 ASP A CA 1
ATOM 619 C C . ASP A 1 80 ? -2.213 -10.692 2.068 1.00 50.72 80 ASP A C 1
ATOM 621 O O . ASP A 1 80 ? -2.639 -10.516 3.206 1.00 50.72 80 ASP A O 1
ATOM 625 N N . ALA A 1 81 ? -2.590 -11.777 1.376 1.00 49.91 81 ALA A N 1
ATOM 626 C CA . ALA A 1 81 ? -3.452 -12.811 1.972 1.00 49.91 81 ALA A CA 1
ATOM 627 C C . ALA A 1 81 ? -2.793 -13.540 3.172 1.00 49.91 81 ALA A C 1
ATOM 629 O O . ALA A 1 81 ? -3.477 -14.182 3.968 1.00 49.91 81 ALA A O 1
ATOM 630 N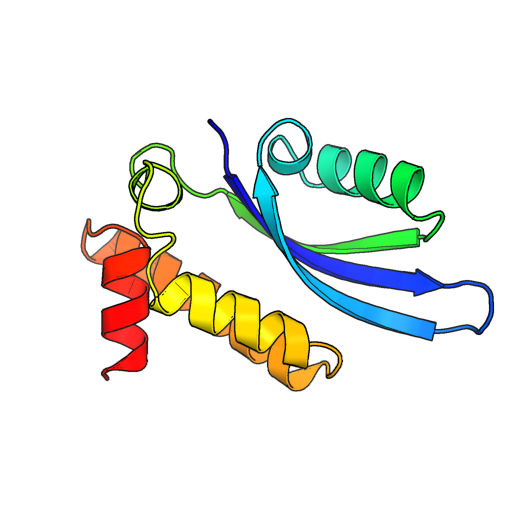 N . LEU A 1 82 ? -1.466 -13.429 3.325 1.00 49.06 82 LEU A N 1
ATOM 631 C CA . LEU A 1 82 ? -0.689 -13.848 4.505 1.00 49.06 82 LEU A CA 1
ATOM 632 C C . LEU A 1 82 ? -0.334 -12.654 5.428 1.00 49.06 82 LEU A C 1
ATOM 634 O O . LEU A 1 82 ? 0.314 -12.829 6.466 1.00 49.06 82 LEU A O 1
ATOM 638 N N . GLY A 1 83 ? -0.761 -11.446 5.052 1.00 49.88 83 GLY A N 1
ATOM 639 C CA . GLY A 1 83 ? -0.446 -10.137 5.622 1.00 49.88 83 GLY A CA 1
ATOM 640 C C . GLY A 1 83 ? -1.133 -9.825 6.946 1.00 49.88 83 GLY A C 1
ATOM 641 O O . GLY A 1 83 ? -0.851 -8.784 7.537 1.00 49.88 83 GLY A O 1
ATOM 642 N N . GLU A 1 84 ? -1.927 -10.755 7.491 1.00 50.56 84 GLU A N 1
ATOM 643 C CA . GLU A 1 84 ? -2.507 -10.641 8.839 1.00 50.56 84 GLU A CA 1
ATOM 644 C C . GLU A 1 84 ? -1.440 -10.502 9.947 1.00 50.56 84 GLU A C 1
ATOM 646 O O . GLU A 1 84 ? -1.758 -10.186 11.095 1.00 50.56 84 GLU A O 1
ATOM 651 N N . THR A 1 85 ? -0.159 -10.718 9.619 1.00 61.88 85 THR A N 1
ATOM 652 C CA . THR A 1 85 ? 0.967 -10.488 10.526 1.00 61.88 85 THR A CA 1
ATOM 653 C C . THR A 1 85 ? 1.717 -9.186 10.191 1.00 61.88 85 THR A C 1
ATOM 655 O O . THR A 1 85 ? 2.120 -8.979 9.041 1.00 61.88 85 THR A O 1
ATOM 658 N N . PRO A 1 86 ? 2.006 -8.321 11.188 1.00 63.22 86 PRO A N 1
ATOM 659 C CA . PRO A 1 86 ? 2.713 -7.054 10.969 1.00 63.22 86 PRO A CA 1
ATOM 660 C C . PRO A 1 86 ? 4.057 -7.189 10.236 1.00 63.22 86 PRO A C 1
ATOM 662 O O . PRO A 1 86 ? 4.405 -6.331 9.433 1.00 63.22 86 PRO A O 1
ATOM 665 N N . VAL A 1 87 ? 4.783 -8.292 10.459 1.00 69.25 87 VAL A N 1
ATOM 666 C CA . VAL A 1 87 ? 6.095 -8.554 9.839 1.00 69.25 87 VAL A CA 1
ATOM 667 C C . VAL A 1 87 ? 5.990 -8.733 8.323 1.00 69.25 87 VAL A C 1
ATOM 669 O O . VAL A 1 87 ? 6.837 -8.225 7.591 1.00 69.25 87 VAL A O 1
ATOM 672 N N . VAL A 1 88 ? 4.960 -9.435 7.841 1.00 66.75 88 VAL A N 1
ATOM 673 C CA . VAL A 1 88 ? 4.737 -9.616 6.398 1.00 66.75 88 VAL A CA 1
ATOM 674 C C . VAL A 1 88 ? 4.347 -8.280 5.768 1.00 66.75 88 VAL A C 1
ATOM 676 O O . VAL A 1 88 ? 4.930 -7.899 4.759 1.00 66.75 88 VAL A O 1
ATOM 679 N N . SER A 1 89 ? 3.467 -7.512 6.417 1.00 68.25 89 SER A N 1
ATOM 680 C CA . SER A 1 89 ? 3.108 -6.155 5.979 1.00 68.25 89 SER A CA 1
ATOM 681 C C . SER A 1 89 ? 4.322 -5.209 5.884 1.00 68.25 89 SER A C 1
ATOM 683 O O . SER A 1 89 ? 4.480 -4.496 4.893 1.00 68.25 89 SER A O 1
ATOM 685 N N . ASP A 1 90 ? 5.215 -5.216 6.881 1.00 72.25 90 ASP A N 1
ATOM 686 C CA . ASP A 1 90 ? 6.467 -4.439 6.870 1.00 72.25 90 ASP A CA 1
ATOM 687 C C . ASP A 1 90 ? 7.403 -4.853 5.725 1.00 72.25 90 ASP A C 1
ATOM 689 O O . ASP A 1 90 ? 8.002 -4.005 5.052 1.00 72.25 90 ASP A O 1
ATOM 693 N N . LEU A 1 91 ? 7.523 -6.161 5.487 1.00 72.44 91 LEU A N 1
ATOM 694 C CA . LEU A 1 91 ? 8.330 -6.699 4.400 1.00 72.44 91 LEU A CA 1
ATOM 695 C C . LEU A 1 91 ? 7.780 -6.259 3.038 1.00 72.44 91 LEU A C 1
ATOM 697 O O . LEU A 1 91 ? 8.553 -5.807 2.195 1.00 72.44 91 LEU A O 1
ATOM 701 N N . LEU A 1 92 ? 6.462 -6.329 2.835 1.00 71.81 92 LEU A N 1
ATOM 702 C CA . LEU A 1 92 ? 5.828 -5.899 1.589 1.00 71.81 92 LEU A CA 1
ATOM 703 C C . LEU A 1 92 ? 6.017 -4.402 1.340 1.00 71.81 92 LEU A C 1
ATOM 705 O O . LEU A 1 92 ? 6.425 -4.012 0.246 1.00 71.81 92 LEU A O 1
ATOM 709 N N . ALA A 1 93 ? 5.815 -3.565 2.359 1.00 71.50 93 ALA A N 1
ATOM 710 C CA . ALA A 1 93 ? 6.067 -2.129 2.252 1.00 71.50 93 ALA A CA 1
ATOM 711 C C . ALA A 1 93 ? 7.532 -1.828 1.903 1.00 71.50 93 ALA A C 1
ATOM 713 O O . ALA A 1 93 ? 7.810 -0.978 1.056 1.00 71.50 93 ALA A O 1
ATOM 714 N N . THR A 1 94 ? 8.469 -2.573 2.495 1.00 75.38 94 THR A N 1
ATOM 715 C CA . THR A 1 94 ? 9.900 -2.451 2.191 1.00 75.38 94 THR A CA 1
ATOM 716 C C . THR A 1 94 ? 10.198 -2.847 0.745 1.00 75.38 94 THR A C 1
ATOM 718 O O . THR A 1 94 ? 10.868 -2.100 0.035 1.00 75.38 94 THR A O 1
ATOM 721 N N . ILE A 1 95 ? 9.670 -3.983 0.280 1.00 72.81 95 ILE A N 1
ATOM 722 C CA . ILE A 1 95 ? 9.845 -4.465 -1.097 1.00 72.81 95 ILE A CA 1
ATOM 723 C C . ILE A 1 95 ? 9.314 -3.435 -2.100 1.00 72.81 95 ILE A C 1
ATOM 725 O O . ILE A 1 95 ? 10.005 -3.120 -3.069 1.00 72.81 95 ILE A O 1
ATOM 729 N N . PHE A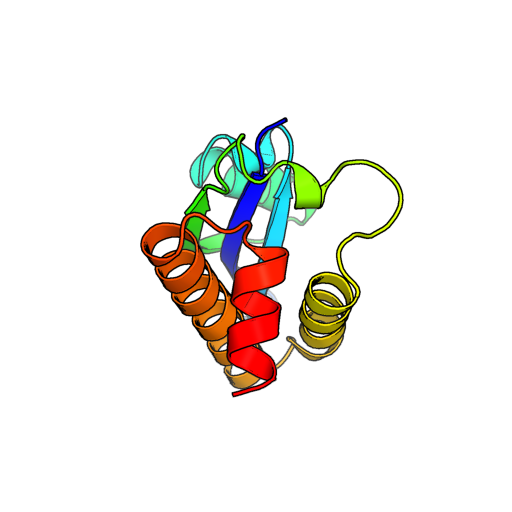 1 96 ? 8.140 -2.850 -1.850 1.00 72.88 96 PHE A N 1
ATOM 730 C CA . PHE A 1 96 ? 7.594 -1.803 -2.713 1.00 72.88 96 PHE A CA 1
ATOM 731 C C . PHE A 1 96 ? 8.422 -0.526 -2.696 1.00 72.88 96 PHE A C 1
ATOM 733 O O . PHE A 1 96 ? 8.727 0.006 -3.761 1.00 72.88 96 PHE A O 1
ATOM 740 N N . ALA A 1 97 ? 8.825 -0.046 -1.520 1.00 72.94 97 ALA A N 1
ATOM 741 C CA . ALA A 1 97 ? 9.628 1.166 -1.406 1.00 72.94 97 ALA A CA 1
ATOM 742 C C . ALA A 1 97 ? 10.994 1.016 -2.098 1.00 72.94 97 ALA A C 1
ATOM 744 O O . ALA A 1 97 ? 11.437 1.923 -2.807 1.00 72.94 97 ALA A O 1
ATOM 745 N N . GLU A 1 98 ? 11.661 -0.127 -1.931 1.00 73.75 98 GLU A N 1
ATOM 746 C CA . GLU A 1 98 ? 12.954 -0.397 -2.564 1.00 73.75 98 GLU A CA 1
ATOM 747 C C . GLU A 1 98 ? 12.817 -0.686 -4.063 1.00 73.75 98 GLU A C 1
ATOM 749 O O . GLU A 1 98 ? 13.590 -0.151 -4.860 1.00 73.75 98 GLU A O 1
ATOM 754 N N . GLY A 1 99 ? 11.793 -1.438 -4.477 1.00 69.94 99 GLY A N 1
ATOM 755 C CA . GLY A 1 99 ? 11.452 -1.629 -5.887 1.00 69.94 99 GLY A CA 1
ATOM 756 C C . GLY A 1 99 ? 11.164 -0.303 -6.589 1.00 69.94 99 GLY A C 1
ATOM 757 O O . GLY A 1 99 ? 11.673 -0.051 -7.679 1.00 69.94 99 GLY A O 1
ATOM 758 N N . TYR A 1 100 ? 10.440 0.599 -5.925 1.00 68.94 100 TYR A N 1
ATOM 759 C CA . TYR A 1 100 ? 10.180 1.948 -6.413 1.00 68.94 100 TYR A CA 1
ATOM 760 C C . TYR A 1 100 ? 11.476 2.750 -6.601 1.00 68.94 100 TYR A C 1
ATOM 762 O O . TYR A 1 100 ? 11.753 3.256 -7.691 1.00 68.94 100 TYR A O 1
ATOM 770 N N . LYS A 1 101 ? 12.332 2.819 -5.574 1.00 72.12 101 LYS A N 1
ATOM 771 C CA . LYS A 1 101 ? 13.635 3.507 -5.664 1.00 72.12 101 LYS A CA 1
ATOM 772 C C . LYS A 1 101 ? 14.511 2.928 -6.776 1.00 72.12 101 LYS A C 1
ATOM 774 O O . LYS A 1 101 ? 15.177 3.670 -7.502 1.00 72.12 101 LYS A O 1
ATOM 779 N N . LEU A 1 102 ? 14.518 1.605 -6.921 1.00 69.06 102 LEU A N 1
ATOM 780 C CA . LEU A 1 102 ? 15.289 0.914 -7.945 1.00 69.06 102 LEU A CA 1
ATOM 781 C C . LEU A 1 102 ? 14.759 1.216 -9.352 1.00 69.06 102 LEU A C 1
ATOM 783 O O . LEU A 1 102 ? 15.563 1.487 -10.246 1.00 69.06 102 LEU A O 1
ATOM 787 N N . GLY A 1 103 ? 13.437 1.231 -9.531 1.00 66.88 103 GLY A N 1
ATOM 788 C CA . GLY A 1 103 ? 12.780 1.600 -10.785 1.00 66.88 103 GLY A CA 1
ATOM 789 C C . GLY A 1 103 ? 13.100 3.034 -11.192 1.00 66.88 103 GLY A C 1
ATOM 790 O O . GLY A 1 103 ? 13.534 3.271 -12.319 1.00 66.88 103 GLY A O 1
ATOM 791 N N . GLN A 1 104 ? 13.023 3.980 -10.249 1.00 67.69 104 GLN A N 1
ATOM 792 C CA . GLN A 1 104 ? 13.430 5.368 -10.488 1.00 67.69 104 GLN A CA 1
ATOM 793 C C . GLN A 1 104 ? 14.894 5.473 -10.927 1.00 67.69 104 GLN A C 1
ATOM 795 O O . GLN A 1 104 ? 15.210 6.156 -11.899 1.00 67.69 104 GLN A O 1
ATOM 800 N N . LYS A 1 105 ? 15.799 4.773 -10.233 1.00 74.19 105 LYS A N 1
ATOM 801 C CA . LYS A 1 105 ? 17.235 4.798 -10.533 1.00 74.19 105 LYS A CA 1
ATOM 802 C C . LYS A 1 105 ? 17.565 4.195 -11.899 1.00 74.19 105 LYS A C 1
ATOM 804 O O . LYS A 1 105 ? 18.496 4.657 -12.554 1.00 74.19 105 LYS A O 1
ATOM 809 N N . LYS A 1 106 ? 16.858 3.136 -12.301 1.00 69.50 106 LYS A N 1
ATOM 810 C CA . LYS A 1 106 ? 17.130 2.389 -13.539 1.00 69.50 106 LYS A CA 1
ATOM 811 C C . LYS A 1 106 ? 16.306 2.861 -14.738 1.00 69.50 106 LYS A C 1
ATOM 813 O O . LYS A 1 106 ? 16.575 2.406 -15.845 1.00 69.50 106 LYS A O 1
ATOM 818 N N . GLY A 1 107 ? 15.324 3.742 -14.537 1.00 66.31 107 GLY A N 1
ATOM 819 C CA . GLY A 1 107 ? 14.359 4.104 -15.578 1.00 66.31 107 GLY A CA 1
ATOM 820 C C . GLY A 1 107 ? 13.531 2.908 -16.064 1.00 66.31 107 GLY A C 1
ATOM 821 O O . GLY A 1 107 ? 13.043 2.925 -17.189 1.00 66.31 107 GLY A O 1
ATOM 822 N N . SER A 1 108 ? 13.423 1.857 -15.246 1.00 65.06 108 SER A N 1
ATOM 823 C CA . SER A 1 108 ? 12.644 0.650 -15.530 1.00 65.06 108 SER A CA 1
ATOM 824 C C . SER A 1 108 ? 11.279 0.737 -14.854 1.00 65.06 108 SER A C 1
ATOM 826 O O . SER A 1 108 ? 11.138 1.425 -13.842 1.00 65.06 108 SER A O 1
ATOM 828 N N . ASP A 1 109 ? 10.288 0.011 -15.370 1.00 67.44 109 ASP A N 1
ATOM 829 C CA . ASP A 1 109 ? 8.997 -0.102 -14.689 1.00 67.44 109 ASP A CA 1
ATOM 830 C C . ASP A 1 109 ? 9.121 -0.800 -13.316 1.00 67.44 109 ASP A C 1
ATOM 832 O O . ASP A 1 109 ? 10.113 -1.484 -13.019 1.00 67.44 109 ASP A O 1
ATOM 836 N N . LEU A 1 110 ? 8.110 -0.602 -12.460 1.00 67.19 110 LEU A N 1
ATOM 837 C CA . LEU A 1 110 ? 8.064 -1.171 -11.108 1.00 67.19 110 LEU A CA 1
ATOM 838 C C . LEU A 1 110 ? 8.181 -2.691 -11.120 1.00 67.19 110 LEU A C 1
ATOM 840 O O . LEU A 1 110 ? 8.875 -3.263 -10.290 1.00 67.19 110 LEU A O 1
ATOM 844 N N . ALA A 1 111 ? 7.509 -3.343 -12.065 1.00 63.62 111 ALA A N 1
ATOM 845 C CA . ALA A 1 111 ? 7.492 -4.790 -12.213 1.00 63.62 111 ALA A CA 1
ATOM 846 C C . ALA A 1 111 ? 8.909 -5.353 -12.413 1.00 63.62 111 ALA A C 1
ATOM 848 O O . ALA A 1 111 ? 9.328 -6.276 -11.712 1.00 63.62 111 ALA A O 1
ATOM 849 N N . THR A 1 112 ? 9.666 -4.747 -13.321 1.00 66.62 112 THR A N 1
ATOM 850 C CA . THR A 1 112 ? 11.057 -5.084 -13.623 1.00 66.62 112 THR A CA 1
ATOM 851 C C . THR A 1 112 ? 11.964 -4.793 -12.432 1.00 66.62 112 THR A C 1
ATOM 853 O O . THR A 1 112 ? 12.852 -5.585 -12.117 1.00 66.62 112 THR A O 1
ATOM 856 N N . ALA A 1 113 ? 11.738 -3.675 -11.740 1.00 68.12 113 ALA A N 1
ATOM 857 C CA . ALA A 1 113 ? 12.515 -3.311 -10.564 1.00 68.12 113 ALA A CA 1
ATOM 858 C C . ALA A 1 113 ? 12.272 -4.265 -9.382 1.00 68.12 113 ALA A C 1
ATOM 860 O O . ALA A 1 113 ? 13.229 -4.730 -8.771 1.00 68.12 113 ALA A O 1
ATOM 861 N N . LEU A 1 114 ? 11.015 -4.614 -9.102 1.00 68.38 114 LEU A N 1
ATOM 862 C CA . LEU A 1 114 ? 10.640 -5.585 -8.071 1.00 68.38 114 LEU A CA 1
ATOM 863 C C . LEU A 1 114 ? 11.221 -6.964 -8.368 1.00 68.38 114 LEU A C 1
ATOM 865 O O . LEU A 1 114 ? 11.811 -7.585 -7.489 1.00 68.38 114 LEU A O 1
ATOM 869 N N . ARG A 1 115 ? 11.124 -7.423 -9.618 1.00 67.75 115 ARG A N 1
ATOM 870 C CA . ARG A 1 115 ? 11.717 -8.696 -10.033 1.00 67.75 115 ARG A CA 1
ATOM 871 C C . ARG A 1 115 ? 13.229 -8.713 -9.807 1.00 67.75 115 ARG A C 1
ATOM 873 O O . ARG A 1 115 ? 13.749 -9.656 -9.223 1.00 67.75 115 ARG A O 1
ATOM 880 N N . ALA A 1 116 ? 13.917 -7.638 -10.189 1.00 68.62 116 ALA A N 1
ATOM 881 C CA . ALA A 1 116 ? 15.353 -7.503 -9.968 1.00 68.62 116 ALA A CA 1
ATOM 882 C C . ALA A 1 116 ? 15.747 -7.461 -8.479 1.00 68.62 116 ALA A C 1
ATOM 884 O O . ALA A 1 116 ? 16.872 -7.831 -8.164 1.00 68.62 116 ALA A O 1
ATOM 885 N N . LEU A 1 117 ? 14.863 -6.992 -7.590 1.00 68.94 117 LEU A N 1
ATOM 886 C CA . LEU A 1 117 ? 15.070 -7.001 -6.137 1.00 68.94 117 LEU A CA 1
ATOM 887 C C . LEU A 1 117 ? 14.898 -8.409 -5.543 1.00 68.94 117 LEU A C 1
ATOM 889 O O . LEU A 1 117 ? 15.599 -8.774 -4.610 1.00 68.94 117 LEU A O 1
ATOM 893 N N . LEU A 1 118 ? 13.948 -9.189 -6.061 1.00 65.62 118 LEU A N 1
ATOM 894 C CA . LEU A 1 118 ? 13.648 -10.532 -5.553 1.00 65.62 118 LEU A CA 1
ATOM 895 C C . LEU A 1 118 ? 14.610 -11.604 -6.078 1.00 65.62 118 LEU A C 1
ATOM 897 O O . LEU A 1 118 ? 14.789 -12.634 -5.436 1.00 65.62 118 LEU A O 1
ATOM 901 N N . GLU A 1 119 ? 15.203 -11.381 -7.250 1.00 69.75 119 GLU A N 1
ATOM 902 C CA . GLU A 1 119 ? 16.187 -12.281 -7.861 1.00 69.75 119 GLU A CA 1
ATOM 903 C C . GLU A 1 119 ? 17.641 -11.990 -7.415 1.00 69.75 119 GLU A C 1
ATOM 905 O O . GLU A 1 119 ? 18.548 -12.720 -7.821 1.00 69.75 119 GLU A O 1
ATOM 910 N N . SER A 1 120 ? 17.880 -10.943 -6.608 1.00 58.78 120 SER A N 1
ATOM 911 C CA . SER A 1 120 ? 19.208 -10.551 -6.088 1.00 58.78 120 SER A CA 1
ATOM 912 C C . SER A 1 120 ? 19.506 -11.109 -4.703 1.00 58.78 120 SER A C 1
ATOM 914 O O . SER A 1 120 ? 20.661 -11.541 -4.491 1.00 58.78 120 SER A O 1
#

Sequence (120 aa):
MKYAFVRFNEIHEEPHRVSTGVLLVSGVQAESPEAFVTEWQEGNGVTVKTLDWCEVPENWDNVSSGGVVNDTLEAILALDALGETPVVSDLLATIFAEGYKLGQKKGSDLATALRALLES

Secondary structure (DSSP, 8-state):
--EEEEEEEEEETTTTEEEEEEEEEEGGGGT-HHHHHHHHHHHH-SEEEEEEEEEEPGGGGGGTSSS-S-HHHHHHHHHHTTTTSHHHHHHHHHHHHHHHHHHHHHT--HHHHHHHHH--